Protein 3F5B (pdb70)

Solvent-accessible surface area: 9820 Å² total

Structure (mmCIF, N/CA/C/O backbone):
data_3F5B
#
_entry.id   3F5B
#
_cell.length_a   77.504
_cell.length_b   77.504
_cell.length_c   73.178
_cell.angle_alpha   90.00
_cell.angle_beta   90.00
_cell.angle_gamma   90.00
#
_symmetry.space_group_name_H-M   'P 41 21 2'
#
loop_
_entity.id
_entity.type
_entity.pdbx_description
1 polymer "Aminoglycoside N(6')acetyltransferase"
2 non-polymer 'PHOSPHATE ION'
3 non-polymer 'ACETATE ION'
4 non-polymer CYCLOHEXANE
5 non-polymer 'FORMIC ACID'
6 non-polymer 1,2-ETHANEDIOL
7 water water
#
loop_
_atom_site.group_PDB
_atom_site.id
_atom_site.type_symbol
_atom_site.label_atom_id
_atom_site.label_alt_id
_atom_site.label_comp_id
_atom_site.label_asym_id
_atom_site.label_entity_id
_atom_site.label_seq_id
_atom_site.pdbx_PDB_ins_code
_atom_site.Cartn_x
_atom_site.Cartn_y
_atom_site.Cartn_z
_atom_site.occupancy
_atom_site.B_iso_or_equiv
_atom_site.auth_seq_id
_atom_site.auth_comp_id
_atom_site.auth_asym_id
_atom_site.auth_atom_id
_atom_site.pdbx_PDB_model_num
ATOM 1 N N . ASN A 1 2 ? 13.107 52.267 1.523 1.00 61.45 -1 ASN A N 1
ATOM 2 C CA . ASN A 1 2 ? 12.423 53.392 2.230 1.00 60.48 -1 ASN A CA 1
ATOM 3 C C . ASN A 1 2 ? 12.815 53.373 3.713 1.00 60.50 -1 ASN A C 1
ATOM 4 O O . ASN A 1 2 ? 13.790 52.684 4.080 1.00 60.05 -1 ASN A O 1
ATOM 9 N N . ALA A 1 3 ? 12.084 54.120 4.549 1.00 59.11 0 ALA A N 1
ATOM 10 C CA . ALA A 1 3 ? 12.451 54.281 5.958 1.00 58.53 0 ALA A CA 1
ATOM 11 C C . ALA A 1 3 ? 12.274 53.029 6.826 1.00 59.11 0 ALA A C 1
ATOM 12 O O . ALA A 1 3 ? 12.833 52.961 7.922 1.00 59.29 0 ALA A O 1
ATOM 30 N N . GLU A 1 12 ? 28.302 43.805 5.633 1.00 41.17 9 GLU A N 1
ATOM 31 C CA . GLU A 1 12 ? 27.955 42.476 5.156 1.00 41.09 9 GLU A CA 1
ATOM 32 C C . GLU A 1 12 ? 28.891 41.414 5.749 1.00 39.55 9 GLU A C 1
ATOM 33 O O . GLU A 1 12 ? 29.589 41.685 6.730 1.00 40.34 9 GLU A O 1
ATOM 39 N N . PHE A 1 13 ? 28.923 40.225 5.152 1.00 36.47 10 PHE A N 1
ATOM 40 C CA . PHE A 1 13 ? 29.615 39.093 5.759 1.00 33.75 10 PHE A CA 1
ATOM 41 C C . PHE A 1 13 ? 31.130 39.126 5.579 1.00 32.35 10 PHE A C 1
ATOM 42 O O . PHE A 1 13 ? 31.619 39.414 4.503 1.00 31.86 10 PHE A O 1
ATOM 50 N N . ARG A 1 14 ? 31.859 38.775 6.632 1.00 29.86 11 ARG A N 1
ATOM 51 C CA . ARG A 1 14 ? 33.312 38.712 6.600 1.00 27.15 11 ARG A CA 1
ATOM 52 C C . ARG A 1 14 ? 33.841 37.393 5.986 1.00 26.03 11 ARG A C 1
ATOM 53 O O . ARG A 1 14 ? 34.847 37.385 5.292 1.00 26.35 11 ARG A O 1
ATOM 61 N N . PHE A 1 15 ? 33.174 36.289 6.281 1.00 24.71 12 PHE A N 1
ATOM 62 C CA . PHE A 1 15 ? 33.664 34.964 5.953 1.00 26.00 12 PHE A CA 1
ATOM 63 C C . PHE A 1 15 ? 33.006 34.326 4.725 1.00 27.09 12 PHE A C 1
ATOM 64 O O . PHE A 1 15 ? 31.884 34.695 4.335 1.00 25.72 12 PHE A O 1
ATOM 72 N N . CYS A 1 16 ? 33.728 33.361 4.154 1.00 26.62 13 CYS A N 1
ATOM 73 C CA . CYS A 1 16 ? 33.322 32.631 2.963 1.00 29.65 13 CYS A CA 1
ATOM 74 C C . CYS A 1 16 ? 33.303 31.159 3.337 1.00 27.98 13 CYS A C 1
ATOM 75 O O . CYS A 1 16 ? 34.159 30.709 4.105 1.00 28.62 13 CYS A O 1
ATOM 78 N N . PHE A 1 17 ? 32.336 30.412 2.823 1.00 25.77 14 PHE A N 1
ATOM 79 C CA . PHE A 1 17 ? 32.215 28.981 3.153 1.00 25.52 14 PHE A CA 1
ATOM 80 C C . PHE A 1 17 ? 32.069 28.173 1.858 1.00 25.71 14 PHE A C 1
ATOM 81 O O . PHE A 1 17 ? 31.347 28.587 0.931 1.00 26.02 14 PHE A O 1
ATOM 89 N N . LYS A 1 18 ? 32.751 27.039 1.796 1.00 24.33 15 LYS A N 1
ATOM 90 C CA . LYS A 1 18 ? 32.637 26.150 0.641 1.00 24.49 15 LYS A CA 1
ATOM 91 C C . LYS A 1 18 ? 32.708 24.714 1.063 1.00 24.22 15 LYS A C 1
ATOM 92 O O . LYS A 1 18 ? 33.342 24.388 2.043 1.00 24.48 15 LYS A O 1
ATOM 98 N N . GLN A 1 19 ? 32.085 23.849 0.272 1.00 24.15 16 GLN A N 1
ATOM 99 C CA . GLN A 1 19 ? 32.256 22.438 0.452 1.00 24.60 16 GLN A CA 1
ATOM 100 C C . GLN A 1 19 ? 33.713 22.111 0.196 1.00 26.72 16 GLN A C 1
ATOM 101 O O . GLN A 1 19 ? 34.372 22.710 -0.653 1.00 26.64 16 GLN A O 1
ATOM 120 N N . ASN A 1 21 ? 37.118 20.304 -1.020 1.00 30.06 18 ASN A N 1
ATOM 121 C CA A ASN A 1 21 ? 37.626 19.558 -2.167 0.50 30.21 18 ASN A CA 1
ATOM 122 C CA B ASN A 1 21 ? 37.602 19.561 -2.160 0.50 30.34 18 ASN A CA 1
ATOM 123 C C . ASN A 1 21 ? 38.937 18.882 -1.789 1.00 30.20 18 ASN A C 1
ATOM 124 O O . ASN A 1 21 ? 39.511 19.165 -0.721 1.00 28.69 18 ASN A O 1
ATOM 133 N N . LYS A 1 22 ? 39.398 17.957 -2.623 1.00 31.01 19 LYS A N 1
ATOM 134 C CA . LYS A 1 22 ? 40.581 17.151 -2.310 1.00 32.80 19 LYS A CA 1
ATOM 135 C C . LYS A 1 22 ? 41.814 17.957 -1.977 1.00 32.69 19 LYS A C 1
ATOM 136 O O . LYS A 1 22 ? 42.678 17.478 -1.264 1.00 32.85 19 LYS A O 1
ATOM 142 N N . SER A 1 23 ? 41.919 19.165 -2.510 1.00 32.78 20 SER A N 1
ATOM 143 C CA . SER A 1 23 ? 43.136 19.930 -2.317 1.00 33.75 20 SER A CA 1
ATOM 144 C C . SER A 1 23 ? 43.276 20.428 -0.881 1.00 33.65 20 SER A C 1
ATOM 145 O O . SER A 1 23 ? 44.354 20.860 -0.483 1.00 32.44 20 SER A O 1
ATOM 148 N N . GLN A 1 24 ? 42.196 20.354 -0.104 1.00 33.89 21 GLN A N 1
ATOM 149 C CA . GLN A 1 24 ? 42.198 20.829 1.276 1.00 32.98 21 GLN A CA 1
ATOM 150 C C . GLN A 1 24 ? 42.205 19.671 2.254 1.00 31.09 21 GLN A C 1
ATOM 151 O O . GLN A 1 24 ? 42.155 19.882 3.458 1.00 30.89 21 GLN A O 1
ATOM 157 N N . HIS A 1 25 ? 42.243 18.449 1.731 1.00 29.67 22 HIS A N 1
ATOM 158 C CA . HIS A 1 25 ? 42.164 17.252 2.553 1.00 29.56 22 HIS A CA 1
ATOM 159 C C . HIS A 1 25 ? 43.255 17.190 3.650 1.00 29.32 22 HIS A C 1
ATOM 160 O O . HIS A 1 25 ? 42.947 17.042 4.849 1.00 27.38 22 HIS A O 1
ATOM 167 N N . GLU A 1 26 ? 44.520 17.306 3.235 1.00 28.76 23 GLU A N 1
ATOM 168 C CA . GLU A 1 26 ? 45.621 17.219 4.173 1.00 29.31 23 GLU A CA 1
ATOM 169 C C . GLU A 1 26 ? 45.602 18.360 5.188 1.00 28.45 23 GLU A C 1
ATOM 170 O O . GLU A 1 26 ? 45.871 18.130 6.367 1.00 27.43 23 GLU A O 1
ATOM 176 N N . LEU A 1 27 ? 45.231 19.566 4.743 1.00 28.47 24 LEU A N 1
ATOM 177 C CA . LEU A 1 27 ? 45.041 20.707 5.667 1.00 28.50 24 LEU A CA 1
ATOM 178 C C . LEU A 1 27 ? 44.115 20.375 6.835 1.00 29.01 24 LEU A C 1
ATOM 179 O O . LEU A 1 27 ? 44.452 20.612 8.017 1.00 27.61 24 LEU A O 1
ATOM 184 N N . VAL A 1 28 ? 42.931 19.850 6.503 1.00 28.31 25 VAL A N 1
ATOM 185 C CA . VAL A 1 28 ? 41.931 19.541 7.511 1.00 26.28 25 VAL A CA 1
ATOM 186 C C . VAL A 1 28 ? 42.377 18.334 8.344 1.00 26.62 25 VAL A C 1
ATOM 187 O O . VAL A 1 28 ? 42.203 18.314 9.569 1.00 25.85 25 VAL A O 1
ATOM 191 N N . LEU A 1 29 ? 42.971 17.331 7.698 1.00 25.97 26 LEU A N 1
ATOM 192 C CA . LEU A 1 29 ? 43.533 16.213 8.469 1.00 25.58 26 LEU A CA 1
ATOM 193 C C . LEU A 1 29 ? 44.544 16.660 9.567 1.00 25.43 26 LEU A C 1
ATOM 194 O O . LEU A 1 29 ? 44.510 16.165 10.714 1.00 24.94 26 LEU A O 1
ATOM 199 N N . GLY A 1 30 ? 45.414 17.606 9.232 1.00 25.47 27 GLY A N 1
ATOM 200 C CA . GLY A 1 30 ? 46.357 18.137 10.212 1.00 26.09 27 GLY A CA 1
ATOM 201 C C . GLY A 1 30 ? 45.576 18.829 11.321 1.00 27.44 27 GLY A C 1
ATOM 202 O O . GLY A 1 30 ? 45.825 18.595 12.514 1.00 27.33 27 GLY A O 1
ATOM 203 N N . TRP A 1 31 ? 44.619 19.656 10.913 1.00 26.07 28 TRP A N 1
ATOM 204 C CA . TRP A 1 31 ? 43.791 20.430 11.833 1.00 28.21 28 TRP A CA 1
ATOM 205 C C . TRP A 1 31 ? 43.185 19.564 12.939 1.00 27.94 28 TRP A C 1
ATOM 206 O O . TRP A 1 31 ? 43.242 19.910 14.105 1.00 28.09 28 TRP A O 1
ATOM 217 N N . ILE A 1 32 ? 42.633 18.420 12.568 1.00 26.23 29 ILE A N 1
ATOM 218 C CA . ILE A 1 32 ? 41.869 17.644 13.533 1.00 27.41 29 ILE A CA 1
ATOM 219 C C . ILE A 1 32 ? 42.734 16.669 14.307 1.00 28.28 29 ILE A C 1
ATOM 220 O O . ILE A 1 32 ? 42.214 15.808 15.036 1.00 30.28 29 ILE A O 1
ATOM 225 N N . HIS A 1 33 ? 44.047 16.799 14.139 1.00 27.61 30 HIS A N 1
ATOM 226 C CA . HIS A 1 33 ? 45.010 16.135 15.008 1.00 27.36 30 HIS A CA 1
ATOM 227 C C . HIS A 1 33 ? 45.768 17.102 15.939 1.00 28.54 30 HIS A C 1
ATOM 228 O O . HIS A 1 33 ? 46.751 16.720 16.597 1.00 28.96 30 HIS A O 1
ATOM 235 N N . GLN A 1 34 ? 45.314 18.352 16.018 1.00 28.58 31 GLN A N 1
ATOM 236 C CA . GLN A 1 34 ? 45.907 19.299 16.960 1.00 29.10 31 GLN A CA 1
ATOM 237 C C . GLN A 1 34 ? 45.375 19.030 18.377 1.00 28.73 31 GLN A C 1
ATOM 238 O O . GLN A 1 34 ? 44.183 18.711 18.547 1.00 26.23 31 GLN A O 1
ATOM 244 N N . PRO A 1 35 ? 46.247 19.179 19.407 1.00 28.34 32 PRO A N 1
ATOM 245 C CA . PRO A 1 35 ? 45.795 18.906 20.774 1.00 27.89 32 PRO A CA 1
ATOM 246 C C . PRO A 1 35 ? 44.531 19.683 21.149 1.00 29.19 32 PRO A C 1
ATOM 247 O O . PRO A 1 35 ? 43.624 19.101 21.761 1.00 28.29 32 PRO A O 1
ATOM 251 N N . HIS A 1 36 ? 44.411 20.956 20.747 1.00 28.58 33 HIS A N 1
ATOM 252 C CA . HIS A 1 36 ? 43.216 21.712 21.177 1.00 30.42 33 HIS A CA 1
ATOM 253 C C . HIS A 1 36 ? 41.921 21.153 20.587 1.00 29.86 33 HIS A C 1
ATOM 254 O O . HIS A 1 36 ? 40.826 21.300 21.175 1.00 27.70 33 HIS A O 1
ATOM 261 N N . ILE A 1 37 ? 42.054 20.510 19.428 1.00 28.41 34 ILE A N 1
ATOM 262 C CA . ILE A 1 37 ? 40.921 19.898 18.795 1.00 27.48 34 ILE A CA 1
ATOM 263 C C . ILE A 1 37 ? 40.717 18.518 19.409 1.00 27.34 34 ILE A C 1
ATOM 264 O O . ILE A 1 37 ? 39.558 18.117 19.680 1.00 27.45 34 ILE A O 1
ATOM 269 N N . ASN A 1 38 ? 41.818 17.783 19.617 1.00 26.97 35 ASN A N 1
ATOM 270 C CA . ASN A 1 38 ? 41.716 16.444 20.218 1.00 28.40 35 ASN A CA 1
ATOM 271 C C . ASN A 1 38 ? 41.244 16.394 21.670 1.00 29.30 35 ASN A C 1
ATOM 272 O O . ASN A 1 38 ? 40.886 15.318 22.193 1.00 29.04 35 ASN A O 1
ATOM 277 N N . GLU A 1 39 ? 41.193 17.559 22.307 1.00 29.43 36 GLU A N 1
ATOM 278 C CA . GLU A 1 39 ? 40.537 17.633 23.597 1.00 30.54 36 GLU A CA 1
ATOM 279 C C . GLU A 1 39 ? 39.091 17.170 23.514 1.00 29.48 36 GLU A C 1
ATOM 280 O O . GLU A 1 39 ? 38.565 16.600 24.465 1.00 27.96 36 GLU A O 1
ATOM 286 N N . TRP A 1 40 ? 38.458 17.388 22.364 1.00 27.36 37 TRP A N 1
ATOM 287 C CA . TRP A 1 40 ? 37.017 17.190 22.230 1.00 29.25 37 TRP A CA 1
ATOM 288 C C . TRP A 1 40 ? 36.707 16.202 21.102 1.00 29.72 37 TRP A C 1
ATOM 289 O O . TRP A 1 40 ? 35.647 15.546 21.099 1.00 29.77 37 TRP A O 1
ATOM 300 N N . LEU A 1 41 ? 37.632 16.095 20.152 1.00 28.09 38 LEU A N 1
ATOM 301 C CA . LEU A 1 41 ? 37.468 15.154 19.043 1.00 26.72 38 LEU A CA 1
ATOM 302 C C . LEU A 1 41 ? 38.539 14.084 19.069 1.00 27.20 38 LEU A C 1
ATOM 303 O O . LEU A 1 41 ? 39.726 14.347 18.850 1.00 28.39 38 LEU A O 1
ATOM 308 N N . HIS A 1 42 ? 38.125 12.852 19.329 1.00 28.55 39 HIS A N 1
ATOM 309 C CA . HIS A 1 42 ? 39.088 11.771 19.633 1.00 29.33 39 HIS A CA 1
ATOM 310 C C . HIS A 1 42 ? 38.359 10.457 19.527 1.00 30.13 39 HIS A C 1
ATOM 311 O O . HIS A 1 42 ? 37.135 10.441 19.398 1.00 30.56 39 HIS A O 1
ATOM 318 N N . GLY A 1 43 ? 39.096 9.358 19.609 1.00 29.36 40 GLY A N 1
ATOM 319 C CA . GLY A 1 43 ? 38.483 8.042 19.635 1.00 31.26 40 GLY A CA 1
ATOM 320 C C . GLY A 1 43 ? 37.584 7.819 18.435 1.00 31.98 40 GLY A C 1
ATOM 321 O O . GLY A 1 43 ? 37.941 8.161 17.297 1.00 31.53 40 GLY A O 1
ATOM 322 N N . ASP A 1 44 ? 36.424 7.237 18.706 1.00 31.16 41 ASP A N 1
ATOM 323 C CA . ASP A 1 44 ? 35.440 6.897 17.689 1.00 32.54 41 ASP A CA 1
ATOM 324 C C . ASP A 1 44 ? 34.946 8.131 16.904 1.00 31.85 41 ASP A C 1
ATOM 325 O O . ASP A 1 44 ? 34.752 8.048 15.683 1.00 32.10 41 ASP A O 1
ATOM 330 N N . GLY A 1 45 ? 34.732 9.241 17.613 1.00 28.74 42 GLY A N 1
ATOM 331 C CA . GLY A 1 45 ? 34.378 10.520 17.011 1.00 29.50 42 GLY A CA 1
ATOM 332 C C . GLY A 1 45 ? 35.362 10.928 1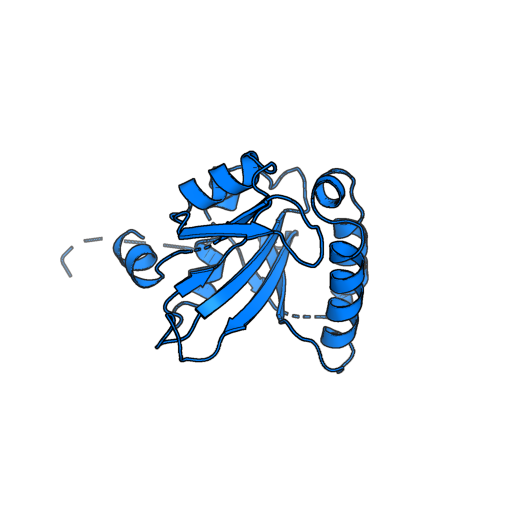5.920 1.00 28.90 42 GLY A C 1
ATOM 333 O O . GLY A 1 45 ? 34.943 11.292 14.831 1.00 30.52 42 GLY A O 1
ATOM 334 N N . LEU A 1 46 ? 36.659 10.859 16.224 1.00 25.20 43 LEU A N 1
ATOM 335 C CA . LEU A 1 46 ? 37.714 11.210 15.292 1.00 27.54 43 LEU A CA 1
ATOM 336 C C . LEU A 1 46 ? 37.773 10.226 14.124 1.00 28.04 43 LEU A C 1
ATOM 337 O O . LEU A 1 46 ? 37.849 10.617 12.970 1.00 27.49 43 LEU A O 1
ATOM 342 N N . SER A 1 47 ? 37.773 8.940 14.456 1.00 28.76 44 SER A N 1
ATOM 343 C CA . SER A 1 47 ? 37.750 7.883 13.488 1.00 29.31 44 SER A CA 1
ATOM 344 C C . SER A 1 47 ? 36.598 8.052 12.505 1.00 29.25 44 SER A C 1
ATOM 345 O O . SER A 1 47 ? 36.818 8.026 11.293 1.00 29.79 44 SER A O 1
ATOM 348 N N . ASN A 1 48 ? 35.383 8.232 13.022 1.00 29.45 45 ASN A N 1
ATOM 349 C CA . ASN A 1 48 ? 34.206 8.473 12.178 1.00 30.35 45 ASN A CA 1
ATOM 350 C C . ASN A 1 48 ? 34.362 9.691 11.261 1.00 29.73 45 ASN A C 1
ATOM 351 O O . ASN A 1 48 ? 33.970 9.640 10.090 1.00 28.23 45 ASN A O 1
ATOM 356 N N . THR A 1 49 ? 34.918 10.783 11.817 1.00 28.61 46 THR A N 1
ATOM 357 C CA . THR A 1 49 ? 35.206 11.999 11.076 1.00 27.72 46 THR A CA 1
ATOM 358 C C . THR A 1 49 ? 36.144 11.791 9.900 1.00 27.87 46 THR A C 1
ATOM 359 O O . THR A 1 49 ? 35.826 12.178 8.764 1.00 26.66 46 THR A O 1
ATOM 363 N N . ILE A 1 50 ? 37.258 11.112 10.160 1.00 27.95 47 ILE A N 1
ATOM 364 C CA . ILE A 1 50 ? 38.237 10.832 9.132 1.00 27.88 47 ILE A CA 1
ATOM 365 C C . ILE A 1 50 ? 37.625 9.986 8.015 1.00 27.35 47 ILE A C 1
ATOM 366 O O . ILE A 1 50 ? 37.794 10.316 6.856 1.00 25.97 47 ILE A O 1
ATOM 371 N N . LYS A 1 51 ? 36.913 8.912 8.383 1.00 27.49 48 LYS A N 1
ATOM 372 C CA . LYS A 1 51 ? 36.209 8.062 7.427 1.00 28.70 48 LYS A CA 1
ATOM 373 C C . LYS A 1 51 ? 35.239 8.861 6.568 1.00 28.07 48 LYS A C 1
ATOM 374 O O . LYS A 1 51 ? 35.258 8.738 5.343 1.00 27.47 48 LYS A O 1
ATOM 380 N N . ASP A 1 52 ? 34.401 9.686 7.195 1.00 27.94 49 ASP A N 1
ATOM 381 C CA . ASP A 1 52 ? 33.344 10.340 6.433 1.00 27.37 49 ASP A CA 1
ATOM 382 C C . ASP A 1 52 ? 33.929 11.385 5.502 1.00 28.28 49 ASP A C 1
ATOM 383 O O . ASP A 1 52 ? 33.421 11.585 4.406 1.00 28.08 49 ASP A O 1
ATOM 388 N N . LEU A 1 53 ? 34.999 12.048 5.941 1.00 27.59 50 LEU A N 1
ATOM 389 C CA . LEU A 1 53 ? 35.624 13.079 5.128 1.00 28.47 50 LEU A CA 1
ATOM 390 C C . LEU A 1 53 ? 36.173 12.439 3.867 1.00 29.15 50 LEU A C 1
ATOM 391 O O . LEU A 1 53 ? 36.048 12.991 2.764 1.00 30.17 50 LEU A O 1
ATOM 396 N N . HIS A 1 54 ? 36.784 11.277 4.040 1.00 29.34 51 HIS A N 1
ATOM 397 C CA . HIS A 1 54 ? 37.274 10.492 2.923 1.00 30.27 51 HIS A CA 1
ATOM 398 C C . HIS A 1 54 ? 36.157 10.083 1.930 1.00 28.64 51 HIS A C 1
ATOM 399 O O . HIS A 1 54 ? 36.337 10.203 0.700 1.00 27.72 51 HIS A O 1
ATOM 406 N N . GLU A 1 55 ? 35.020 9.609 2.453 1.00 26.34 52 GLU A N 1
ATOM 407 C CA . GLU A 1 55 ? 33.874 9.226 1.597 1.00 26.92 52 GLU A CA 1
ATOM 408 C C . GLU A 1 55 ? 33.366 10.428 0.786 1.00 25.23 52 GLU A C 1
ATOM 409 O O . GLU A 1 55 ? 33.151 10.353 -0.432 1.00 23.55 52 GLU A O 1
ATOM 415 N N . PHE A 1 56 ? 33.215 11.539 1.488 1.00 24.98 53 PHE A N 1
ATOM 416 C CA . PHE A 1 56 ? 32.815 12.804 0.884 1.00 25.59 53 PHE A CA 1
ATOM 417 C C . PHE A 1 56 ? 33.734 13.242 -0.247 1.00 26.47 53 PHE A C 1
ATOM 418 O O . PHE A 1 56 ? 33.252 13.664 -1.303 1.00 24.79 53 PHE A O 1
ATOM 426 N N . LEU A 1 57 ? 35.046 13.142 -0.020 1.00 26.77 54 LEU A N 1
ATOM 427 C CA . LEU A 1 57 ? 36.042 13.621 -0.971 1.00 28.76 54 LEU A CA 1
ATOM 428 C C . LEU A 1 57 ? 36.266 12.649 -2.131 1.00 30.25 54 LEU A C 1
ATOM 429 O O . LEU A 1 57 ? 36.664 13.060 -3.232 1.00 31.39 54 LEU A O 1
ATOM 434 N N . ASN A 1 58 ? 35.963 11.373 -1.912 1.00 31.01 55 ASN A N 1
ATOM 435 C CA . ASN A 1 58 ? 36.296 10.364 -2.909 1.00 33.26 55 ASN A CA 1
ATOM 436 C C . ASN A 1 58 ? 35.088 9.756 -3.631 1.00 34.19 55 ASN A C 1
ATOM 437 O O . ASN A 1 58 ? 35.151 8.611 -4.070 1.00 34.14 55 ASN A O 1
ATOM 442 N N . ASP A 1 59 ? 33.996 10.523 -3.754 1.00 35.70 56 ASP A N 1
ATOM 443 C CA . ASP A 1 59 ? 32.758 10.040 -4.401 1.00 36.92 56 ASP A CA 1
ATOM 444 C C . ASP A 1 59 ? 32.281 8.734 -3.753 1.00 37.10 56 ASP A C 1
ATOM 445 O O . ASP A 1 59 ? 31.956 7.757 -4.444 1.00 37.70 56 ASP A O 1
ATOM 450 N N . GLY A 1 60 ? 32.281 8.704 -2.426 1.00 35.98 57 GLY A N 1
ATOM 451 C CA . GLY A 1 60 ? 31.818 7.543 -1.687 1.00 36.36 57 GLY A CA 1
ATOM 452 C C . GLY A 1 60 ? 30.359 7.681 -1.304 1.00 36.01 57 GLY A C 1
ATOM 453 O O . GLY A 1 60 ? 29.533 8.109 -2.106 1.00 36.66 57 GLY A O 1
ATOM 454 N N . LYS A 1 61 ? 30.035 7.293 -0.079 1.00 35.64 58 LYS A N 1
ATOM 455 C CA . LYS A 1 61 ? 28.667 7.406 0.434 1.00 34.75 58 LYS A CA 1
ATOM 456 C C . LYS A 1 61 ? 28.751 8.138 1.736 1.00 31.81 58 LYS A C 1
ATOM 457 O O . LYS A 1 61 ? 28.524 7.561 2.795 1.00 32.24 58 LYS A O 1
ATOM 463 N N . PRO A 1 62 ? 29.083 9.432 1.676 1.00 30.44 59 PRO A N 1
ATOM 464 C CA . PRO A 1 62 ? 29.258 10.153 2.944 1.00 28.88 59 PRO A CA 1
ATOM 465 C C . PRO A 1 62 ? 27.918 10.304 3.675 1.00 28.82 59 PRO A C 1
ATOM 466 O O . PRO A 1 62 ? 26.877 10.346 3.033 1.00 28.09 59 PRO A O 1
ATOM 470 N N . TRP A 1 63 ? 27.943 10.362 4.997 1.00 28.62 60 TRP A N 1
ATOM 471 C CA . TRP A 1 63 ? 26.744 10.640 5.791 1.00 29.72 60 TRP A CA 1
ATOM 472 C C . TRP A 1 63 ? 26.474 12.147 5.915 1.00 28.12 60 TRP A C 1
ATOM 473 O O . TRP A 1 63 ? 25.331 12.563 6.111 1.00 28.69 60 TRP A O 1
ATOM 484 N N . ALA A 1 64 ? 27.518 12.956 5.817 1.00 24.49 61 ALA A N 1
ATOM 485 C CA . ALA A 1 64 ? 27.398 14.400 6.071 1.00 24.59 61 ALA A CA 1
ATOM 486 C C . ALA A 1 64 ? 28.043 15.224 4.952 1.00 24.46 61 ALA A C 1
ATOM 487 O O . ALA A 1 64 ? 28.684 14.665 4.077 1.00 24.02 61 ALA A O 1
ATOM 489 N N . THR A 1 65 ? 27.816 16.535 4.959 1.00 25.51 62 THR A N 1
ATOM 490 C CA . THR A 1 65 ? 28.508 17.488 4.073 1.00 26.01 62 THR A CA 1
ATOM 491 C C . THR A 1 65 ? 29.657 18.108 4.863 1.00 26.52 62 THR A C 1
ATOM 492 O O . THR A 1 65 ? 29.536 18.348 6.079 1.00 26.43 62 THR A O 1
ATOM 496 N N . HIS A 1 66 ? 30.789 18.272 4.198 1.00 25.57 63 HIS A N 1
ATOM 497 C CA . HIS A 1 66 ? 32.013 18.738 4.862 1.00 25.63 63 HIS A CA 1
ATOM 498 C C . HIS A 1 66 ? 32.394 20.087 4.250 1.00 25.74 63 HIS A C 1
ATOM 499 O O . HIS A 1 66 ? 32.439 20.213 3.015 1.00 26.45 63 HIS A O 1
ATOM 506 N N . TRP A 1 67 ? 32.626 21.066 5.119 1.00 25.87 64 TRP A N 1
ATOM 507 C CA . TRP A 1 67 ? 32.825 22.456 4.736 1.00 25.19 64 TRP A CA 1
ATOM 508 C C . TRP A 1 67 ? 34.113 23.018 5.322 1.00 26.35 64 TRP A C 1
ATOM 509 O O . TRP A 1 67 ? 34.655 22.513 6.340 1.00 25.33 64 TRP A O 1
ATOM 520 N N . ILE A 1 68 ? 34.571 24.102 4.687 1.00 25.88 65 ILE A N 1
ATOM 521 C CA . ILE A 1 68 ? 35.728 24.872 5.154 1.00 25.73 65 ILE A CA 1
ATOM 522 C C . ILE A 1 68 ? 35.314 26.360 5.165 1.00 26.59 65 ILE A C 1
ATOM 523 O O . ILE A 1 68 ? 34.635 26.824 4.241 1.00 26.84 65 ILE A O 1
ATOM 528 N N . ALA A 1 69 ? 35.708 27.083 6.210 1.00 24.71 66 ALA A N 1
ATOM 529 C CA . ALA A 1 69 ? 35.434 28.533 6.328 1.00 23.44 66 ALA A CA 1
ATOM 530 C C . ALA A 1 69 ? 36.702 29.290 6.025 1.00 24.22 66 ALA A C 1
ATOM 531 O O . ALA A 1 69 ? 37.783 28.899 6.511 1.00 23.68 66 ALA A O 1
ATOM 533 N N . TYR A 1 70 ? 36.570 30.391 5.274 1.00 23.90 67 TYR A N 1
ATOM 534 C CA . TYR A 1 70 ? 37.690 31.231 4.874 1.00 24.95 67 TYR A CA 1
ATOM 535 C C . TYR A 1 70 ? 37.513 32.653 5.408 1.00 25.82 67 TYR A C 1
ATOM 536 O O . TYR A 1 70 ? 36.394 33.154 5.458 1.00 24.35 67 TYR A O 1
ATOM 545 N N . ASP A 1 71 ? 38.629 33.278 5.788 1.00 26.78 68 ASP A N 1
ATOM 546 C CA . ASP A 1 71 ? 38.667 34.705 6.070 1.00 25.86 68 ASP A CA 1
ATOM 547 C C . ASP A 1 71 ? 39.559 35.258 4.947 1.00 27.40 68 ASP A C 1
ATOM 548 O O . ASP A 1 71 ? 40.780 35.129 5.005 1.00 25.70 68 ASP A O 1
ATOM 553 N N . ASN A 1 72 ? 38.929 35.804 3.904 1.00 28.61 69 ASN A N 1
ATOM 554 C CA . ASN A 1 72 ? 39.613 36.113 2.639 1.00 31.13 69 ASN A CA 1
ATOM 555 C C . ASN A 1 72 ? 40.340 34.872 2.122 1.00 31.71 69 ASN A C 1
ATOM 556 O O . ASN A 1 72 ? 39.716 33.813 1.941 1.00 32.85 69 ASN A O 1
ATOM 561 N N . GLU A 1 73 ? 41.657 34.963 1.964 1.00 31.50 70 GLU A N 1
ATOM 562 C CA . GLU A 1 73 ? 42.449 33.818 1.530 1.00 32.45 70 GLU A CA 1
ATOM 563 C C . GLU A 1 73 ? 42.776 32.797 2.633 1.00 30.61 70 GLU A C 1
ATOM 564 O O . GLU A 1 73 ? 43.353 31.778 2.344 1.00 29.10 70 GLU A O 1
ATOM 570 N N . ILE A 1 74 ? 42.399 33.069 3.876 1.00 28.93 71 ILE A N 1
ATOM 571 C CA . ILE A 1 74 ? 42.844 32.253 4.994 1.00 27.81 71 ILE A CA 1
ATOM 572 C C . ILE A 1 74 ? 41.780 31.224 5.454 1.00 27.02 71 ILE A C 1
ATOM 573 O O . ILE A 1 74 ? 40.782 31.602 6.042 1.00 27.44 71 ILE A O 1
ATOM 578 N N . PRO A 1 75 ? 42.011 29.918 5.203 1.00 26.73 72 PRO A N 1
ATOM 579 C CA . PRO A 1 75 ? 41.110 28.904 5.777 1.00 27.08 72 PRO A CA 1
ATOM 580 C C . PRO A 1 75 ? 41.356 28.757 7.283 1.00 26.47 72 PRO A C 1
ATOM 581 O O . PRO A 1 75 ? 42.500 28.829 7.726 1.00 28.76 72 PRO A O 1
ATOM 585 N N . PHE A 1 76 ? 40.307 28.587 8.079 1.00 26.69 73 PHE A N 1
ATOM 586 C CA . PHE A 1 76 ? 40.487 28.633 9.532 1.00 25.21 73 PHE A CA 1
ATOM 587 C C . PHE A 1 76 ? 39.546 27.720 10.316 1.00 26.09 73 PHE A C 1
ATOM 588 O O . PHE A 1 76 ? 39.763 27.525 11.513 1.00 25.34 73 PHE A O 1
ATOM 596 N N . ALA A 1 77 ? 38.488 27.191 9.675 1.00 24.91 74 ALA A N 1
ATOM 597 C CA . ALA A 1 77 ? 37.558 26.313 10.386 1.00 24.01 74 ALA A CA 1
ATOM 598 C C . ALA A 1 77 ? 37.053 25.198 9.500 1.00 24.78 74 ALA A C 1
ATOM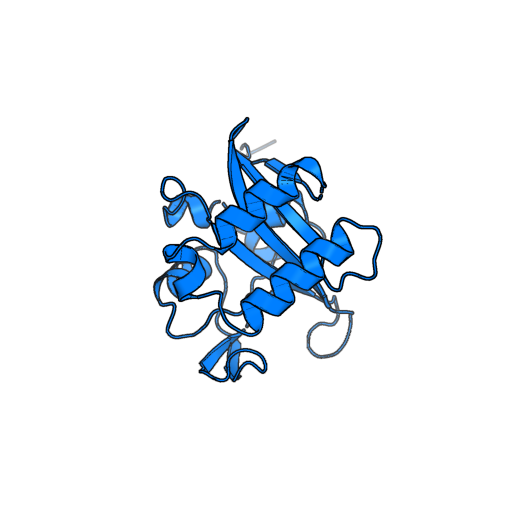 599 O O . ALA A 1 77 ? 37.061 25.310 8.266 1.00 23.63 74 ALA A O 1
ATOM 601 N N . TYR A 1 78 ? 36.555 24.153 10.148 1.00 24.27 75 TYR A N 1
ATOM 602 C CA . TYR A 1 78 ? 36.036 22.970 9.478 1.00 25.33 75 TYR A CA 1
ATOM 603 C C . TYR A 1 78 ? 34.659 22.691 10.094 1.00 24.60 75 TYR A C 1
ATOM 604 O O . TYR A 1 78 ? 34.507 22.689 11.319 1.00 24.83 75 TYR A O 1
ATOM 613 N N . LEU A 1 79 ? 33.667 22.515 9.222 1.00 23.63 76 LEU A N 1
ATOM 614 C CA . LEU A 1 79 ? 32.278 22.338 9.644 1.00 25.32 76 LEU A CA 1
ATOM 615 C C . LEU A 1 79 ? 31.710 21.123 8.929 1.00 25.99 76 LEU A C 1
ATOM 616 O O . LEU A 1 79 ? 32.101 20.785 7.782 1.00 25.67 76 LEU A O 1
ATOM 621 N N . ILE A 1 80 ? 30.780 20.473 9.617 1.00 25.90 77 ILE A N 1
ATOM 622 C CA . ILE A 1 80 ? 30.157 19.228 9.173 1.00 26.39 77 ILE A CA 1
ATOM 623 C C . ILE A 1 80 ? 28.648 19.368 9.402 1.00 27.83 77 ILE A C 1
ATOM 624 O O . ILE A 1 80 ? 28.220 19.688 10.516 1.00 27.65 77 ILE A O 1
ATOM 629 N N . THR A 1 81 ? 27.853 19.194 8.342 1.00 26.50 78 THR A N 1
ATOM 630 C CA . THR A 1 81 ? 26.399 19.296 8.470 1.00 27.13 78 THR A CA 1
ATOM 631 C C . THR A 1 81 ? 25.701 18.029 7.965 1.00 29.20 78 THR A C 1
ATOM 632 O O . THR A 1 81 ? 26.165 17.386 7.030 1.00 27.99 78 THR A O 1
ATOM 636 N N . SER A 1 82 ? 24.574 17.685 8.573 1.00 31.85 79 SER A N 1
ATOM 637 C CA . SER A 1 82 ? 23.738 16.651 7.997 1.00 34.85 79 SER A CA 1
ATOM 638 C C . SER A 1 82 ? 22.302 16.987 8.245 1.00 37.61 79 SER A C 1
ATOM 639 O O . SER A 1 82 ? 21.958 17.609 9.268 1.00 36.38 79 SER 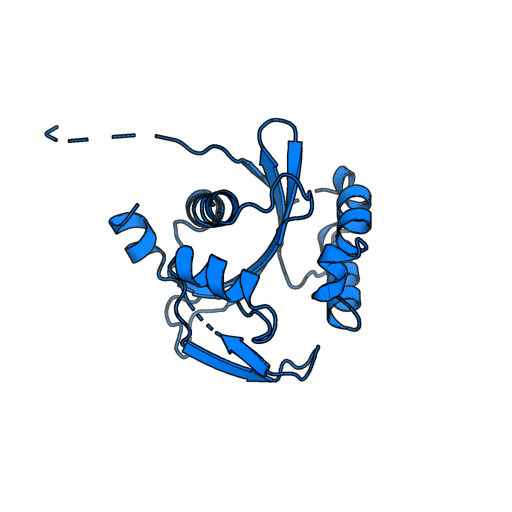A O 1
ATOM 642 N N . GLU A 1 83 ? 21.456 16.564 7.313 1.00 40.77 80 GLU A N 1
ATOM 643 C CA . GLU A 1 83 ? 20.051 16.932 7.354 1.00 45.19 80 GLU A CA 1
ATOM 644 C C . GLU A 1 83 ? 19.209 15.880 8.030 1.00 47.42 80 GLU A C 1
ATOM 645 O O . GLU A 1 83 ? 19.528 14.688 8.027 1.00 47.02 80 GLU A O 1
ATOM 651 N N . ILE A 1 84 ? 18.138 16.360 8.639 1.00 49.83 81 ILE A N 1
ATOM 652 C CA . ILE A 1 84 ? 17.161 15.518 9.301 1.00 52.83 81 ILE A CA 1
ATOM 653 C C . ILE A 1 84 ? 15.877 15.713 8.527 1.00 53.33 81 ILE A C 1
ATOM 654 O O . ILE A 1 84 ? 15.497 16.845 8.233 1.00 52.10 81 ILE A O 1
ATOM 659 N N . GLU A 1 85 ? 15.227 14.609 8.176 1.00 55.95 82 GLU A N 1
ATOM 660 C CA . GLU A 1 85 ? 13.983 14.671 7.418 1.00 58.53 82 GLU A CA 1
ATOM 661 C C . GLU A 1 85 ? 12.831 15.236 8.244 1.00 59.34 82 GLU A C 1
ATOM 662 O O . GLU A 1 85 ? 12.804 15.092 9.475 1.00 59.10 82 GLU A O 1
ATOM 668 N N . LYS A 1 86 ? 11.898 15.887 7.543 1.00 60.29 83 LYS A N 1
ATOM 669 C CA . LYS A 1 86 ? 10.619 16.310 8.101 1.00 61.22 83 LYS A CA 1
ATOM 670 C C . LYS A 1 86 ? 10.024 15.133 8.840 1.00 61.80 83 LYS A C 1
ATOM 671 O O . LYS A 1 86 ? 10.067 14.014 8.326 1.00 62.34 83 LYS A O 1
ATOM 677 N N . SER A 1 87 ? 9.500 15.373 10.046 1.00 62.38 84 SER A N 1
ATOM 678 C CA . SER A 1 87 ? 8.827 14.336 10.858 1.00 62.40 84 SER A CA 1
ATOM 679 C C . SER A 1 87 ? 8.664 14.756 12.316 1.00 62.31 84 SER A C 1
ATOM 680 O O . SER A 1 87 ? 8.480 15.936 12.601 1.00 62.21 84 SER A O 1
ATOM 683 N N . GLU A 1 88 ? 8.688 13.763 13.210 1.00 62.28 85 GLU A N 1
ATOM 684 C CA . GLU A 1 88 ? 8.813 13.923 14.669 1.00 62.23 85 GLU A CA 1
ATOM 685 C C . GLU A 1 88 ? 8.553 15.321 15.221 1.00 61.67 85 GLU A C 1
ATOM 686 O O . GLU A 1 88 ? 7.501 15.920 14.965 1.00 61.63 85 GLU A O 1
ATOM 692 N N . GLU A 1 89 ? 9.516 15.821 15.994 1.00 60.73 86 GLU A N 1
ATOM 693 C CA . GLU A 1 89 ? 9.463 17.168 16.561 1.00 59.78 86 GLU A CA 1
ATOM 694 C C . GLU A 1 89 ? 9.952 18.181 15.542 1.00 58.33 86 GLU A C 1
ATOM 695 O O . GLU A 1 89 ? 9.887 19.393 15.775 1.00 57.68 86 GLU A O 1
ATOM 701 N N . TYR A 1 90 ? 10.444 17.670 14.413 1.00 56.62 87 TYR A N 1
ATOM 702 C CA . TYR A 1 90 ? 10.965 18.516 13.358 1.00 55.22 87 TYR A CA 1
ATOM 703 C C . TYR A 1 90 ? 10.158 18.316 12.102 1.00 54.10 87 TYR A C 1
ATOM 704 O O . TYR A 1 90 ? 10.548 17.545 11.231 1.00 54.05 87 TYR A O 1
ATOM 713 N N . PRO A 1 91 ? 9.013 19.015 12.009 1.00 53.42 88 PRO A N 1
ATOM 714 C CA . PRO A 1 91 ? 8.092 18.819 10.897 1.00 52.75 88 PRO A CA 1
ATOM 715 C C . PRO A 1 91 ? 8.590 19.502 9.631 1.00 51.74 88 PRO A C 1
ATOM 716 O O . PRO A 1 91 ? 8.180 19.153 8.531 1.00 51.60 88 PRO A O 1
ATOM 720 N N . ASP A 1 92 ? 9.475 20.473 9.799 1.00 50.59 89 ASP A N 1
ATOM 721 C CA . ASP A 1 92 ? 10.101 21.138 8.675 1.00 49.28 89 ASP A CA 1
ATOM 722 C C . ASP A 1 92 ? 11.525 20.607 8.539 1.00 47.91 89 ASP A C 1
ATOM 723 O O . ASP A 1 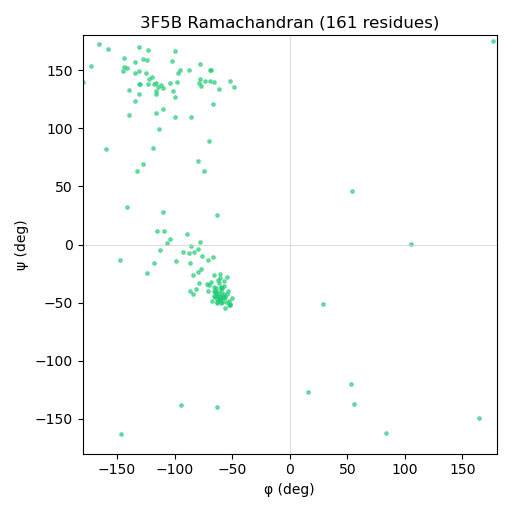92 ? 12.296 21.064 7.692 1.00 48.35 89 ASP A O 1
ATOM 728 N N . GLY A 1 93 ? 11.850 19.617 9.367 1.00 45.45 90 GLY A N 1
ATOM 729 C CA . GLY A 1 93 ? 13.177 19.021 9.381 1.00 43.02 90 GLY A CA 1
ATOM 730 C C . GLY A 1 93 ? 14.158 19.820 10.232 1.00 40.54 90 GLY A C 1
ATOM 731 O O . GLY A 1 93 ? 13.764 20.646 11.074 1.00 40.16 90 GLY A O 1
ATOM 732 N N . ALA A 1 94 ? 15.443 19.575 10.014 1.00 37.97 91 ALA A N 1
ATOM 733 C CA . ALA A 1 94 ? 16.485 20.254 10.776 1.00 35.65 91 ALA A CA 1
ATOM 734 C C . ALA A 1 94 ? 17.868 19.923 10.216 1.00 34.03 91 ALA A C 1
ATOM 735 O O . ALA A 1 94 ? 18.064 18.867 9.602 1.00 34.17 91 ALA A O 1
ATOM 737 N N . VAL A 1 95 ? 18.823 20.826 10.421 1.00 32.21 92 VAL A N 1
ATOM 738 C CA . VAL A 1 95 ? 20.226 20.548 10.080 1.00 30.22 92 VAL A CA 1
ATOM 739 C C . VAL A 1 95 ? 21.036 20.413 11.368 1.00 29.88 92 VAL A C 1
ATOM 740 O O . VAL A 1 95 ? 20.885 21.213 12.292 1.00 29.00 92 VAL A O 1
ATOM 744 N N . THR A 1 96 ? 21.880 19.396 11.431 1.00 28.40 93 THR A N 1
ATOM 745 C CA . THR A 1 96 ? 22.759 19.207 12.582 1.00 29.90 93 THR A CA 1
ATOM 746 C C . THR A 1 96 ? 24.141 19.700 12.163 1.00 30.78 93 THR A C 1
ATOM 747 O O . THR A 1 96 ? 24.613 19.349 11.079 1.00 31.08 93 THR A O 1
ATOM 751 N N . LEU A 1 97 ? 24.753 20.515 13.027 1.00 29.16 94 LEU A N 1
ATOM 752 C CA . LEU A 1 97 ? 26.032 21.158 12.779 1.00 29.27 94 LEU A CA 1
ATOM 753 C C . LEU A 1 97 ? 27.109 20.652 13.743 1.00 30.89 94 LEU A C 1
ATOM 754 O O . LEU A 1 97 ? 26.878 20.504 14.952 1.00 30.03 94 LEU A O 1
ATOM 759 N N . ASP A 1 98 ? 28.285 20.375 13.187 1.00 31.12 95 ASP A N 1
ATOM 760 C CA . ASP A 1 98 ? 29.497 20.193 13.975 1.00 33.89 95 ASP A CA 1
ATOM 761 C C . ASP A 1 98 ? 30.494 21.190 13.464 1.00 33.47 95 ASP A C 1
ATOM 762 O O . ASP A 1 98 ? 30.638 21.341 12.239 1.00 31.07 95 ASP A O 1
ATOM 767 N N . LEU A 1 99 ? 31.223 21.834 14.372 1.00 31.62 96 LEU A N 1
ATOM 768 C CA . LEU A 1 99 ? 32.228 22.789 13.915 1.00 32.33 96 LEU A CA 1
ATOM 769 C C . LEU A 1 99 ? 33.501 22.757 14.742 1.00 31.93 96 LEU A C 1
ATOM 770 O O . LEU A 1 99 ? 33.472 22.451 15.951 1.00 31.79 96 LEU A O 1
ATOM 775 N N . PHE A 1 100 ? 34.592 23.115 14.076 1.00 29.29 97 PHE A N 1
ATOM 776 C CA . PHE A 1 100 ? 35.918 23.061 14.624 1.00 29.10 97 PHE A CA 1
ATOM 777 C C . PHE A 1 100 ? 36.670 24.299 14.171 1.00 29.58 97 PHE A C 1
ATOM 778 O O . PHE A 1 100 ? 36.959 24.466 12.963 1.00 28.39 97 PHE A O 1
ATOM 786 N N . ILE A 1 101 ? 36.965 25.192 15.116 1.00 28.19 98 ILE A N 1
ATOM 787 C CA . ILE A 1 101 ? 37.804 26.332 14.793 1.00 29.01 98 ILE A CA 1
ATOM 788 C C . ILE A 1 101 ? 39.249 25.856 14.957 1.00 29.05 98 ILE A C 1
ATOM 789 O O . ILE A 1 101 ? 39.717 25.666 16.079 1.00 29.49 98 ILE A O 1
ATOM 794 N N . CYS A 1 102 ? 39.948 25.721 13.841 1.00 27.54 99 CYS A N 1
ATOM 795 C CA . CYS A 1 102 ? 41.205 25.007 13.807 1.00 29.73 99 CYS A CA 1
ATOM 796 C C . CYS A 1 102 ? 42.456 25.870 13.858 1.00 30.29 99 CYS A C 1
ATOM 797 O O . CYS A 1 102 ? 43.544 25.336 14.073 1.00 30.90 99 CYS A O 1
ATOM 800 N N . ARG A 1 103 ? 42.305 27.178 13.643 1.00 29.37 100 ARG A N 1
ATOM 801 C CA . ARG A 1 103 ? 43.420 28.123 13.829 1.00 30.39 100 ARG A CA 1
ATOM 802 C C . ARG A 1 103 ? 43.256 28.801 15.179 1.00 29.70 100 ARG A C 1
ATOM 803 O O . ARG A 1 103 ? 42.188 29.357 15.461 1.00 29.05 100 ARG A O 1
ATOM 811 N N . LEU A 1 104 ? 44.302 28.767 16.015 1.00 30.18 101 LEU A N 1
ATOM 812 C CA . LEU A 1 104 ? 44.203 29.373 17.348 1.00 31.72 101 LEU A CA 1
ATOM 813 C C . LEU A 1 104 ? 43.907 30.872 17.324 1.00 30.70 101 LEU A C 1
ATOM 814 O O . LEU A 1 104 ? 43.278 31.390 18.238 1.00 31.52 101 LEU A O 1
ATOM 819 N N . ASP A 1 105 ? 44.333 31.561 16.267 1.00 29.41 102 ASP A N 1
ATOM 820 C CA . ASP A 1 105 ? 44.112 33.002 16.172 1.00 29.14 102 ASP A CA 1
ATOM 821 C C . ASP A 1 105 ? 42.680 33.306 15.757 1.00 29.32 102 ASP A C 1
ATOM 822 O O . ASP A 1 105 ? 42.288 34.475 15.641 1.00 29.18 102 ASP A O 1
ATOM 827 N N . TYR A 1 106 ? 41.862 32.264 15.603 1.00 27.79 103 TYR A N 1
ATOM 828 C CA . TYR A 1 106 ? 40.465 32.484 15.213 1.00 28.54 103 TYR A CA 1
ATOM 829 C C . TYR A 1 106 ? 39.436 32.085 16.252 1.00 28.81 103 TYR A C 1
ATOM 830 O O . TYR A 1 106 ? 38.248 32.052 15.960 1.00 29.34 103 TYR A O 1
ATOM 839 N N . ILE A 1 107 ? 39.889 31.806 17.472 1.00 29.31 104 ILE A N 1
ATOM 840 C CA . ILE A 1 107 ? 39.062 31.142 18.492 1.00 31.29 104 ILE A CA 1
ATOM 841 C C . ILE A 1 107 ? 38.168 32.073 19.348 1.00 31.15 104 ILE A C 1
ATOM 842 O O . ILE A 1 107 ? 37.380 31.605 20.201 1.00 31.52 104 ILE A O 1
ATOM 847 N N . GLY A 1 108 ? 38.264 33.372 19.079 1.00 28.96 105 GLY A N 1
ATOM 848 C CA . GLY A 1 108 ? 37.537 34.384 19.835 1.00 29.11 105 GLY A CA 1
ATOM 849 C C . GLY A 1 108 ? 36.066 34.030 19.898 1.00 29.35 105 GLY A C 1
ATOM 850 O O . GLY A 1 108 ? 35.501 33.571 18.921 1.00 26.95 105 GLY A O 1
ATOM 851 N N . LYS A 1 109 ? 35.439 34.263 21.047 1.00 28.05 106 LYS A N 1
ATOM 852 C CA . LYS A 1 109 ? 34.035 33.904 21.200 1.00 28.82 106 LYS A CA 1
ATOM 853 C C . LYS A 1 109 ? 33.176 34.736 20.253 1.00 28.89 106 LYS A C 1
ATOM 854 O O . LYS A 1 109 ? 32.303 34.200 19.577 1.00 28.90 106 LYS A O 1
ATOM 860 N N . GLY A 1 110 ? 33.434 36.041 20.188 1.00 27.97 107 GLY A N 1
ATOM 861 C CA . GLY A 1 110 ? 32.645 36.925 19.320 1.00 27.03 107 GLY A CA 1
ATOM 862 C C . GLY A 1 110 ? 32.837 36.567 17.847 1.00 26.95 107 GLY A C 1
ATOM 863 O O . GLY A 1 110 ? 31.879 36.558 17.064 1.00 26.27 107 GLY A O 1
ATOM 864 N N . LEU A 1 111 ? 34.069 36.256 17.474 1.00 25.70 108 LEU A N 1
ATOM 865 C CA . LEU A 1 111 ? 34.351 35.761 16.127 1.00 27.34 108 LEU A CA 1
ATOM 866 C C . LEU A 1 111 ? 33.628 34.434 15.804 1.00 27.32 108 LEU A C 1
ATOM 867 O O . LEU A 1 111 ? 33.147 34.240 14.678 1.00 26.30 108 LEU A O 1
ATOM 872 N N . SER A 1 112 ? 33.607 33.511 16.766 1.00 25.97 109 SER A N 1
ATOM 873 C CA . SER A 1 112 ? 32.943 32.214 16.556 1.00 27.04 109 SER A CA 1
ATOM 874 C C . SER A 1 112 ? 31.439 32.404 16.344 1.00 26.84 109 SER A C 1
ATOM 875 O O . SER A 1 112 ? 30.855 31.759 15.489 1.00 26.18 109 SER A O 1
ATOM 878 N N . VAL A 1 113 ? 30.829 33.316 17.108 1.00 25.57 110 VAL A N 1
ATOM 879 C CA . VAL A 1 113 ? 29.417 33.598 16.981 1.00 25.59 110 VAL A CA 1
ATOM 880 C C . VAL A 1 113 ? 29.161 34.184 15.589 1.00 25.80 110 VAL A C 1
ATOM 881 O O . VAL A 1 113 ? 28.214 33.800 14.891 1.00 25.02 110 VAL A O 1
ATOM 885 N N . GLN A 1 114 ? 30.018 35.100 15.168 1.00 25.39 111 GLN A N 1
ATOM 886 C CA . GLN A 1 114 ? 29.825 35.708 13.875 1.00 24.45 111 GLN A CA 1
ATOM 887 C C . GLN A 1 114 ? 29.948 34.627 12.800 1.00 25.44 111 GLN A C 1
ATOM 888 O O . GLN A 1 114 ? 29.184 34.598 11.858 1.00 25.31 111 GLN A O 1
ATOM 902 N N . ILE A 1 116 ? 29.411 31.381 13.037 1.00 24.34 113 ILE A N 1
ATOM 903 C CA . ILE A 1 116 ? 28.221 30.544 13.111 1.00 26.09 113 ILE A CA 1
ATOM 904 C C . ILE A 1 116 ? 27.058 31.227 12.385 1.00 25.90 113 ILE A C 1
ATOM 905 O O . ILE A 1 116 ? 26.418 30.615 11.513 1.00 25.81 113 ILE A O 1
ATOM 910 N N . HIS A 1 117 ? 26.796 32.490 12.724 1.00 25.66 114 HIS A N 1
ATOM 911 C CA . HIS A 1 117 ? 25.683 33.211 12.107 1.00 26.38 114 HIS A CA 1
ATOM 912 C C . HIS A 1 117 ? 25.847 33.370 10.602 1.00 26.60 114 HIS A C 1
ATOM 913 O O . HIS A 1 117 ? 24.895 33.141 9.833 1.00 24.50 114 HIS A O 1
ATOM 920 N N . GLU A 1 118 ? 27.047 33.729 10.174 1.00 22.26 115 GLU A N 1
ATOM 921 C CA . GLU A 1 118 ? 27.270 33.865 8.723 1.00 22.73 115 GLU A CA 1
ATOM 922 C C . GLU A 1 118 ? 27.156 32.535 7.978 1.00 22.91 115 GLU A C 1
ATOM 923 O O . GLU A 1 118 ? 26.680 32.481 6.845 1.00 24.43 115 GLU A O 1
ATOM 929 N N . PHE A 1 119 ? 27.604 31.450 8.590 1.00 22.78 116 PHE A N 1
ATOM 930 C CA . PHE A 1 119 ? 27.468 30.134 7.947 1.00 23.60 116 PHE A CA 1
ATOM 931 C C . PHE A 1 119 ? 25.999 29.747 7.753 1.00 24.25 116 PHE A C 1
ATOM 932 O O . PHE A 1 119 ? 25.578 29.352 6.643 1.00 22.09 116 PHE A O 1
ATOM 940 N N . ILE A 1 120 ? 25.218 29.876 8.827 1.00 23.83 117 ILE A N 1
ATOM 941 C CA . ILE A 1 120 ? 23.792 29.544 8.759 1.00 24.36 117 ILE A CA 1
ATOM 942 C C . ILE A 1 120 ? 23.064 30.401 7.734 1.00 23.85 117 ILE A C 1
ATOM 943 O O . ILE A 1 120 ? 22.298 29.864 6.930 1.00 22.61 117 ILE A O 1
ATOM 948 N N . LEU A 1 121 ? 23.289 31.722 7.760 1.00 23.73 118 LEU A N 1
ATOM 949 C CA . LEU A 1 121 ? 22.664 32.597 6.798 1.00 23.82 118 LEU A CA 1
ATOM 950 C C . LEU A 1 121 ? 23.140 32.439 5.355 1.00 24.77 118 LEU A C 1
ATOM 951 O O . LEU A 1 121 ? 22.356 32.663 4.425 1.00 26.01 118 LEU A O 1
ATOM 956 N N . SER A 1 122 ? 24.405 32.082 5.166 1.00 24.66 119 SER A N 1
ATOM 957 C CA . SER A 1 122 ? 24.977 31.896 3.823 1.00 24.97 119 SER A CA 1
ATOM 958 C C . SER A 1 122 ? 24.600 30.552 3.178 1.00 25.66 119 SER A C 1
ATOM 959 O O . SER A 1 122 ? 24.481 30.472 1.957 1.00 23.19 119 SER A O 1
ATOM 962 N N . GLN A 1 123 ? 24.458 29.510 4.002 1.00 25.47 120 GLN A N 1
ATOM 963 C CA . GLN A 1 123 ? 24.267 28.130 3.500 1.00 26.93 120 GLN A CA 1
ATOM 964 C C . GLN A 1 123 ? 22.923 27.485 3.895 1.00 27.62 120 GLN A C 1
ATOM 965 O O . GLN A 1 123 ? 22.508 26.468 3.323 1.00 25.36 120 GLN A O 1
ATOM 971 N N . PHE A 1 124 ? 22.231 28.058 4.873 1.00 27.06 121 PHE A N 1
ATOM 972 C CA . PHE A 1 124 ? 21.019 27.393 5.358 1.00 27.65 121 PHE A CA 1
ATOM 973 C C . PHE A 1 124 ? 19.926 28.383 5.671 1.00 28.54 121 PHE A C 1
ATOM 974 O O . PHE A 1 124 ? 19.122 28.153 6.559 1.00 27.66 121 PHE A O 1
ATOM 982 N N . SER A 1 125 ? 19.893 29.480 4.923 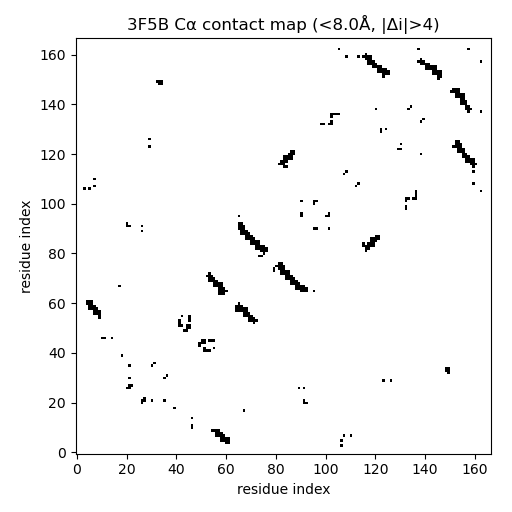1.00 28.86 122 SER A N 1
ATOM 983 C CA . SER A 1 125 ? 18.918 30.535 5.156 1.00 31.61 122 SER A CA 1
ATOM 984 C C . SER A 1 125 ? 17.460 30.068 5.003 1.00 32.87 122 SER A C 1
ATOM 985 O O . SER A 1 125 ? 16.544 30.668 5.565 1.00 33.51 122 SER A O 1
ATOM 988 N N . ASP A 1 126 ? 17.283 29.017 4.216 1.00 34.37 123 ASP A N 1
ATOM 989 C CA . ASP A 1 126 ? 16.015 28.349 3.897 1.00 37.24 123 ASP A CA 1
ATOM 990 C C . ASP A 1 126 ? 15.641 27.256 4.922 1.00 36.80 123 ASP A C 1
ATOM 991 O O . ASP A 1 126 ? 14.564 26.663 4.865 1.00 37.01 123 ASP A O 1
ATOM 996 N N . THR A 1 127 ? 16.554 26.961 5.833 1.00 35.73 124 THR A N 1
ATOM 997 C CA . THR A 1 127 ? 16.341 25.933 6.838 1.00 34.96 124 THR A CA 1
ATOM 998 C C . THR A 1 127 ? 15.635 26.532 8.067 1.00 34.27 124 THR A C 1
ATOM 999 O O . THR A 1 127 ? 15.794 27.718 8.362 1.00 34.80 124 THR A O 1
ATOM 1003 N N . LYS A 1 128 ? 14.841 25.733 8.769 1.00 32.70 125 LYS A N 1
ATOM 1004 C CA . LYS A 1 128 ? 14.107 26.243 9.938 1.00 32.47 125 LYS A CA 1
ATOM 1005 C C . LYS A 1 128 ? 14.898 26.182 11.239 1.00 30.22 125 LYS A C 1
ATOM 1006 O O . LYS A 1 128 ? 14.858 27.093 12.045 1.00 30.43 125 LYS A O 1
ATOM 1012 N N . ILE A 1 129 ? 15.629 25.094 11.430 1.00 29.51 126 ILE A N 1
ATOM 1013 C CA . ILE A 1 129 ? 16.172 24.720 12.740 1.00 29.17 126 ILE A CA 1
ATOM 1014 C C . ILE A 1 129 ? 17.581 24.199 12.542 1.00 27.55 126 ILE A C 1
ATOM 1015 O O . ILE A 1 129 ? 17.806 23.408 11.626 1.00 27.03 126 ILE A O 1
ATOM 1020 N N . VAL A 1 130 ? 18.523 24.683 13.362 1.00 25.97 127 VAL A N 1
ATOM 1021 C CA . VAL A 1 130 ? 19.875 24.122 13.439 1.00 25.79 127 VAL A CA 1
ATOM 1022 C C . VAL A 1 130 ? 20.050 23.461 14.803 1.00 25.41 127 VAL A C 1
ATOM 1023 O O . VAL A 1 130 ? 19.642 24.011 15.825 1.00 25.71 127 VAL A O 1
ATOM 1027 N N . LEU A 1 131 ? 20.664 22.283 14.808 1.00 26.02 128 LEU A N 1
ATOM 1028 C CA . LEU A 1 131 ? 20.968 21.582 16.048 1.00 26.30 128 LEU A CA 1
ATOM 1029 C C . LEU A 1 131 ? 22.465 21.461 16.197 1.00 26.35 128 LEU A C 1
ATOM 1030 O O . LEU A 1 131 ? 23.170 21.191 15.222 1.00 27.42 128 LEU A O 1
ATOM 1035 N N . ILE A 1 132 ? 22.936 21.661 17.430 1.00 25.97 129 ILE A N 1
ATOM 1036 C CA . ILE A 1 132 ? 24.332 21.419 17.803 1.00 24.68 129 ILE A CA 1
ATOM 1037 C C . ILE A 1 132 ? 24.418 20.652 19.121 1.00 26.76 129 ILE A C 1
ATOM 1038 O O . ILE A 1 132 ? 23.562 20.820 20.003 1.00 26.49 129 ILE A O 1
ATOM 1043 N N . ASN A 1 133 ? 25.445 19.809 19.250 1.00 25.48 130 ASN A N 1
ATOM 1044 C CA . ASN A 1 133 ? 25.439 18.777 20.302 1.00 28.14 130 ASN A CA 1
ATOM 1045 C C . ASN A 1 133 ? 26.738 18.680 21.115 1.00 26.96 130 ASN A C 1
ATOM 1046 O O . ASN A 1 133 ? 27.401 17.653 21.063 1.00 28.15 130 ASN A O 1
ATOM 1051 N N . PRO A 1 134 ? 27.118 19.746 21.856 1.00 26.23 131 PRO A N 1
ATOM 1052 C CA . PRO A 1 134 ? 28.421 19.647 22.526 1.00 26.14 131 PRO A CA 1
ATOM 1053 C C . PRO A 1 134 ? 28.396 18.796 23.783 1.00 25.66 131 PRO A C 1
ATOM 1054 O O . PRO A 1 134 ? 27.332 18.607 24.395 1.00 25.77 131 PRO A O 1
ATOM 1058 N N . GLU A 1 135 ? 29.564 18.249 24.126 1.00 26.46 132 GLU A N 1
ATOM 1059 C CA . GLU A 1 135 ? 29.799 17.593 25.416 1.00 27.74 132 GLU A CA 1
ATOM 1060 C C . GLU A 1 135 ? 29.590 18.628 26.529 1.00 27.75 132 GLU A C 1
ATOM 1061 O O . GLU A 1 135 ? 30.083 19.752 26.427 1.00 29.31 132 GLU A O 1
ATOM 1067 N N . ILE A 1 136 ? 28.866 18.267 27.577 1.00 27.95 133 ILE A N 1
ATOM 1068 C CA . ILE A 1 136 ? 28.509 19.240 28.602 1.00 27.50 133 ILE A CA 1
ATOM 1069 C C . ILE A 1 136 ? 29.788 19.834 29.235 1.00 28.12 133 ILE A C 1
ATOM 1070 O O . ILE A 1 136 ? 29.854 21.049 29.509 1.00 26.19 133 ILE A O 1
ATOM 1075 N N . SER A 1 137 ? 30.806 18.984 29.398 1.00 28.82 134 SER A N 1
ATOM 1076 C CA A SER A 1 137 ? 32.118 19.369 29.936 0.50 28.81 134 SER A CA 1
ATOM 1077 C CA B SER A 1 137 ? 32.077 19.425 29.976 0.50 29.18 134 SER A CA 1
ATOM 1078 C C . SER A 1 137 ? 32.871 20.393 29.094 1.00 29.49 134 SER A C 1
ATOM 1079 O O . SER A 1 137 ? 33.795 21.037 29.587 1.00 28.46 134 SER A O 1
ATOM 1084 N N . ASN A 1 138 ? 32.506 20.507 27.808 1.00 28.79 135 ASN A N 1
ATOM 1085 C CA . ASN A 1 138 ? 33.103 21.472 26.893 1.00 29.05 135 ASN A CA 1
ATOM 1086 C C . ASN A 1 138 ? 32.444 22.827 27.165 1.00 28.72 135 ASN A C 1
ATOM 1087 O O . ASN A 1 138 ? 31.613 23.292 26.392 1.00 26.01 135 ASN A O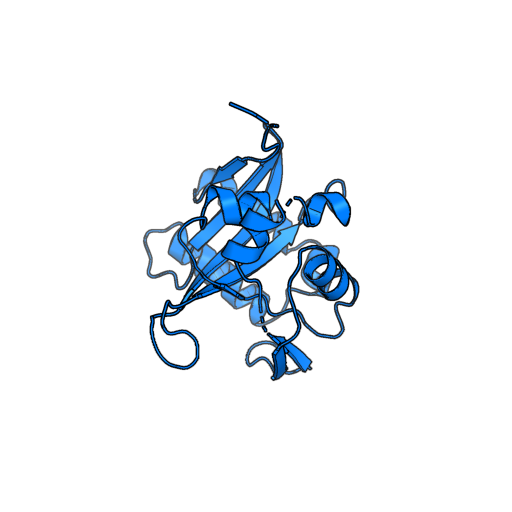 1
ATOM 1092 N N . GLU A 1 139 ? 32.782 23.424 28.313 1.00 29.15 136 GLU A N 1
ATOM 1093 C CA . GLU A 1 139 ? 32.127 24.637 28.791 1.00 29.25 136 GLU A CA 1
ATOM 1094 C C . GLU A 1 139 ? 32.239 25.840 27.850 1.00 30.27 136 GLU A C 1
ATOM 1095 O O . GLU A 1 139 ? 31.290 26.621 27.712 1.00 30.79 136 GLU A O 1
ATOM 1101 N N . ARG A 1 140 ? 33.378 25.997 27.181 1.00 30.39 137 ARG A N 1
ATOM 1102 C CA . ARG A 1 140 ? 33.537 27.115 26.242 1.00 30.27 137 ARG A CA 1
ATOM 1103 C C . ARG A 1 140 ? 32.612 27.027 25.027 1.00 30.38 137 ARG A C 1
ATOM 1104 O O . ARG A 1 140 ? 32.045 28.042 24.591 1.00 28.51 137 ARG A O 1
ATOM 1112 N N . ALA A 1 141 ? 32.510 25.829 24.449 1.00 28.77 138 ALA A N 1
ATOM 1113 C CA . ALA A 1 141 ? 31.599 25.601 23.318 1.00 28.28 138 ALA A CA 1
ATOM 1114 C C . ALA A 1 141 ? 30.145 25.898 23.707 1.00 27.51 138 ALA A C 1
ATOM 1115 O O . ALA A 1 141 ? 29.438 26.622 22.999 1.00 26.79 138 ALA A O 1
ATOM 1117 N N . VAL A 1 142 ? 29.718 25.376 24.868 1.00 26.36 139 VAL A N 1
ATOM 1118 C CA . VAL A 1 142 ? 28.352 25.580 25.343 1.00 25.65 139 VAL A CA 1
ATOM 1119 C C . VAL A 1 142 ? 28.092 27.086 25.438 1.00 26.57 139 VAL A C 1
ATOM 1120 O O . VAL A 1 142 ? 27.027 27.587 25.041 1.00 25.70 139 VAL A O 1
ATOM 1124 N N . HIS A 1 143 ? 29.069 27.795 26.001 1.00 27.78 140 HIS A N 1
ATOM 1125 C CA . HIS A 1 143 ? 28.978 29.241 26.185 1.00 28.03 140 HIS A CA 1
ATOM 1126 C C . HIS A 1 143 ? 28.879 30.006 24.849 1.00 26.56 140 HIS A C 1
ATOM 1127 O O . HIS A 1 143 ? 28.009 30.869 24.654 1.00 24.53 140 HIS A O 1
ATOM 1134 N N . VAL A 1 144 ? 29.784 29.698 23.937 1.00 25.40 141 VAL A N 1
ATOM 1135 C CA . VAL A 1 144 ? 29.703 30.281 22.579 1.00 26.81 141 VAL A CA 1
ATOM 1136 C C . VAL A 1 144 ? 28.369 29.966 21.905 1.00 25.67 141 VAL A C 1
ATOM 1137 O O . VAL A 1 144 ? 27.738 30.843 21.331 1.00 26.04 141 VAL A O 1
ATOM 1141 N N . TYR A 1 145 ? 27.910 28.723 21.963 1.00 26.31 142 TYR A N 1
ATOM 1142 C CA . TYR A 1 145 ? 26.657 28.417 21.248 1.00 26.44 142 TYR A CA 1
ATOM 1143 C C . TYR A 1 145 ? 25.502 29.166 21.890 1.00 26.74 142 TYR A C 1
ATOM 1144 O O . TYR A 1 145 ? 24.635 29.682 21.191 1.00 27.68 142 TYR A O 1
ATOM 1153 N 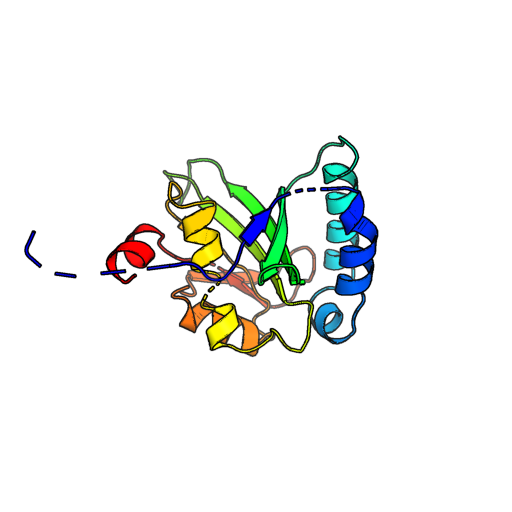N . LYS A 1 146 ? 25.484 29.250 23.227 1.00 27.51 143 LYS A N 1
ATOM 1154 C CA . LYS A 1 146 ? 24.453 30.057 23.887 1.00 26.92 143 LYS A CA 1
ATOM 1155 C C . LYS A 1 146 ? 24.511 31.522 23.419 1.00 26.98 143 LYS A C 1
ATOM 1156 O O . LYS A 1 146 ? 23.465 32.142 23.190 1.00 26.79 143 LYS A O 1
ATOM 1162 N N . LYS A 1 147 ? 25.718 32.074 23.318 1.00 26.78 144 LYS A N 1
ATOM 1163 C CA . LYS A 1 147 ? 25.934 33.438 22.806 1.00 28.48 144 LYS A CA 1
ATOM 1164 C C . LYS A 1 147 ? 25.365 33.618 21.398 1.00 27.25 144 LYS A C 1
ATOM 1165 O O . LYS A 1 147 ? 24.877 34.685 21.071 1.00 25.76 144 LYS A O 1
ATOM 1171 N N . ALA A 1 148 ? 25.466 32.563 20.582 1.00 26.12 145 ALA A N 1
ATOM 1172 C CA . ALA A 1 148 ? 24.978 32.552 19.212 1.00 26.76 145 ALA A CA 1
ATOM 1173 C C . ALA A 1 148 ? 23.465 32.418 19.155 1.00 27.48 145 ALA A C 1
ATOM 1174 O O . ALA A 1 148 ? 22.866 32.619 18.102 1.00 28.31 145 ALA A O 1
ATOM 1176 N N . GLY A 1 149 ? 22.836 32.133 20.289 1.00 26.92 146 GLY A N 1
ATOM 1177 C CA . GLY A 1 149 ? 21.377 32.009 20.306 1.00 28.17 146 GLY A CA 1
ATOM 1178 C C . GLY A 1 149 ? 20.848 30.592 20.403 1.00 28.75 146 GLY A C 1
ATOM 1179 O O . GLY A 1 149 ? 19.628 30.396 20.402 1.00 29.05 146 GLY A O 1
ATOM 1180 N N . PHE A 1 150 ? 21.743 29.599 20.480 1.00 28.49 147 PHE A N 1
ATOM 1181 C CA . PHE A 1 150 ? 21.306 28.206 20.693 1.00 28.11 147 PHE A CA 1
ATOM 1182 C C . PHE A 1 150 ? 20.754 28.017 22.107 1.00 29.26 147 PHE A C 1
ATOM 1183 O O . PHE A 1 150 ? 21.302 28.549 23.073 1.00 27.60 147 PHE A O 1
ATOM 1191 N N . GLU A 1 151 ? 19.689 27.236 22.233 1.00 29.22 148 GLU A N 1
ATOM 1192 C CA . GLU A 1 151 ? 19.116 26.946 23.542 1.00 30.72 148 GLU A CA 1
ATOM 1193 C C . GLU A 1 151 ? 19.188 25.448 23.854 1.00 29.44 148 GLU A C 1
ATOM 1194 O O . GLU A 1 151 ? 18.957 24.631 22.975 1.00 29.44 148 GLU A O 1
ATOM 1200 N N . ILE A 1 152 ? 19.535 25.101 25.092 1.00 28.48 149 ILE A N 1
ATOM 1201 C CA . ILE A 1 152 ? 19.599 23.693 25.530 1.00 28.51 149 ILE A CA 1
ATOM 1202 C C . ILE A 1 152 ? 18.201 23.118 25.533 1.00 28.33 149 ILE A C 1
ATOM 1203 O O . ILE A 1 152 ? 17.294 23.654 26.182 1.00 25.65 149 ILE A O 1
ATOM 1208 N N . ILE A 1 153 ? 17.985 22.064 24.763 1.00 27.60 150 ILE A N 1
ATOM 1209 C CA . ILE A 1 153 ? 16.649 21.475 24.774 1.00 29.15 150 ILE A CA 1
ATOM 1210 C C . ILE A 1 153 ? 16.621 20.079 25.400 1.00 29.32 150 ILE A C 1
ATOM 1211 O O . ILE A 1 153 ? 15.551 19.493 25.575 1.00 30.24 150 ILE A O 1
ATOM 1216 N N . GLY A 1 154 ? 17.786 19.555 25.750 1.00 28.98 151 GLY A N 1
ATOM 1217 C CA . GLY A 1 154 ? 17.833 18.249 26.399 1.00 28.63 151 GLY A CA 1
ATOM 1218 C C . GLY A 1 154 ? 19.249 17.809 26.637 1.00 27.60 151 GLY A C 1
ATOM 1219 O O . GLY A 1 154 ? 20.203 18.510 26.258 1.00 27.78 151 GLY A O 1
ATOM 1220 N N . GLU A 1 155 ? 19.394 16.679 27.323 1.00 26.39 152 GLU A N 1
ATOM 1221 C CA . GLU A 1 155 ? 20.716 16.065 27.489 1.00 27.28 152 GLU A CA 1
ATOM 1222 C C . GLU A 1 155 ? 20.675 14.645 26.969 1.00 25.78 152 GLU A C 1
ATOM 1223 O O . GLU A 1 155 ? 19.617 14.037 26.901 1.00 22.88 152 GLU A O 1
ATOM 1229 N N . PHE A 1 156 ? 21.841 14.109 26.646 1.00 25.75 153 PHE A N 1
ATOM 1230 C CA . PHE A 1 156 ? 21.927 12.732 26.186 1.00 26.00 153 PHE A CA 1
ATOM 1231 C C . PHE A 1 156 ? 23.332 12.196 26.393 1.00 25.76 153 PHE A C 1
ATOM 1232 O O . PHE A 1 156 ? 24.276 12.961 26.694 1.00 23.90 153 PHE A O 1
ATOM 1240 N N . ILE A 1 157 ? 23.448 10.879 26.236 1.00 24.75 154 ILE A N 1
ATOM 1241 C CA . ILE A 1 157 ? 24.709 10.168 26.349 1.00 24.01 154 ILE A CA 1
ATOM 1242 C C . ILE A 1 157 ? 25.040 9.728 24.923 1.00 25.34 154 ILE A C 1
ATOM 1243 O O . ILE A 1 157 ? 24.296 8.945 24.317 1.00 24.98 154 ILE A O 1
ATOM 1248 N N . ALA A 1 158 ? 26.146 10.239 24.390 1.00 25.46 155 ALA A N 1
ATOM 1249 C CA . ALA A 1 158 ? 26.466 10.062 22.959 1.00 26.56 155 ALA A CA 1
ATOM 1250 C C . ALA A 1 158 ? 26.994 8.664 22.696 1.00 26.99 155 ALA A C 1
ATOM 1251 O O . ALA A 1 158 ? 27.834 8.195 23.454 1.00 25.48 155 ALA A O 1
ATOM 1253 N N . SER A 1 159 ? 26.533 8.016 21.612 1.00 26.86 156 SER A N 1
ATOM 1254 C CA . SER A 1 159 ? 26.954 6.653 21.314 1.00 28.96 156 SER A CA 1
ATOM 1255 C C . SER A 1 159 ? 28.465 6.566 21.089 1.00 29.37 156 SER A C 1
ATOM 1256 O O . SER A 1 159 ? 29.082 5.580 21.469 1.00 28.96 156 SER A O 1
ATOM 1259 N N . TRP A 1 160 ? 29.048 7.620 20.529 1.00 30.64 157 TRP A N 1
ATOM 1260 C CA . TRP A 1 160 ? 30.450 7.608 20.107 1.00 33.80 157 TRP A CA 1
ATOM 1261 C C . TRP A 1 160 ? 31.385 8.003 21.262 1.00 34.02 157 TRP A C 1
ATOM 1262 O O . TRP A 1 160 ? 32.597 7.777 21.197 1.00 35.75 157 TRP A O 1
ATOM 1273 N N . HIS A 1 161 ? 30.811 8.598 22.308 1.00 32.02 158 HIS A N 1
ATOM 1274 C CA . HIS A 1 161 ? 31.564 9.140 23.436 1.00 30.60 158 HIS A CA 1
ATOM 1275 C C . HIS A 1 161 ? 30.580 9.240 24.606 1.00 29.71 158 HIS A C 1
ATOM 1276 O O . HIS A 1 161 ? 29.996 10.315 24.819 1.00 29.53 158 HIS A O 1
ATOM 1283 N N . PRO A 1 162 ? 30.349 8.109 25.324 1.00 27.95 159 PRO A N 1
ATOM 1284 C CA . PRO A 1 162 ? 29.208 7.995 26.252 1.00 27.12 159 PRO A CA 1
ATOM 1285 C C . PRO A 1 162 ? 29.347 8.771 27.571 1.00 26.56 159 PRO A C 1
ATOM 1286 O O . PRO A 1 162 ? 29.369 8.179 28.648 1.00 25.75 159 PRO A O 1
ATOM 1290 N N . VAL A 1 163 ? 29.429 10.085 27.434 1.00 25.82 160 VAL A N 1
ATOM 1291 C CA . VAL A 1 163 ? 29.427 11.032 28.527 1.00 26.54 160 VAL A CA 1
ATOM 1292 C C . VAL A 1 163 ? 28.254 11.998 28.269 1.00 26.56 160 VAL A C 1
ATOM 1293 O O . VAL A 1 163 ? 27.680 12.012 27.168 1.00 26.76 160 VAL A O 1
ATOM 1297 N N . PRO A 1 164 ? 27.879 12.806 29.276 1.00 26.25 161 PRO A N 1
ATOM 1298 C CA . PRO A 1 164 ? 26.767 13.720 29.004 1.00 25.65 161 PRO A CA 1
ATOM 1299 C C . PRO A 1 164 ? 27.053 14.794 27.955 1.00 24.92 161 PRO A C 1
ATOM 1300 O O . PRO A 1 164 ? 28.162 15.367 27.915 1.00 24.78 161 PRO A O 1
ATOM 1304 N N . HIS A 1 165 ? 26.048 15.046 27.109 1.00 23.23 162 HIS A N 1
ATOM 1305 C CA . HIS A 1 165 ? 26.077 16.067 26.065 1.00 24.30 162 HIS A CA 1
ATOM 1306 C C . HIS A 1 165 ? 24.749 16.830 26.122 1.00 25.20 162 HIS A C 1
ATOM 1307 O O . HIS A 1 165 ? 23.746 16.307 26.615 1.00 26.70 162 HIS A O 1
ATOM 1314 N N . TYR A 1 166 ? 24.738 18.055 25.621 1.00 26.33 163 TYR A N 1
ATOM 1315 C CA . TYR A 1 166 ? 23.504 18.812 25.477 1.00 27.12 163 TYR A CA 1
ATOM 1316 C C . TYR A 1 166 ? 23.004 18.662 24.042 1.00 27.94 163 TYR A C 1
ATOM 1317 O O . TYR A 1 166 ? 23.796 18.566 23.130 1.00 28.23 163 TYR A O 1
ATOM 1326 N N . LYS A 1 167 ? 21.691 18.675 23.863 1.00 28.17 164 LYS A N 1
ATOM 1327 C CA . LYS A 1 167 ? 21.106 18.900 22.566 1.00 29.41 164 LYS A CA 1
ATOM 1328 C C . LYS A 1 167 ? 20.706 20.373 22.583 1.00 29.33 164 LYS A C 1
ATOM 1329 O O . LYS A 1 167 ? 20.015 20.812 23.514 1.00 29.15 164 LYS A O 1
ATOM 1343 N N . LYS A 1 169 ? 19.411 23.949 20.219 1.00 26.60 166 LYS A N 1
ATOM 1344 C CA . LYS A 1 169 ? 18.607 24.245 19.047 1.00 28.76 166 LYS A CA 1
ATOM 1345 C C . LYS A 1 169 ? 18.598 25.752 18.790 1.00 29.36 166 LYS A C 1
ATOM 1346 O O . LYS A 1 169 ? 18.542 26.562 19.749 1.00 29.33 166 LYS A O 1
ATOM 1352 N N . LEU A 1 170 ? 18.686 26.115 17.508 1.00 29.34 167 LEU A N 1
ATOM 1353 C CA A LEU A 1 170 ? 18.595 27.515 17.080 0.50 29.79 167 LEU A CA 1
ATOM 1354 C CA B LEU A 1 170 ? 18.577 27.517 17.090 0.50 29.55 167 LEU A CA 1
ATOM 1355 C C . LEU A 1 170 ? 17.507 27.688 16.028 1.00 29.61 167 LEU A C 1
ATOM 1356 O O . LEU A 1 170 ? 17.444 26.916 15.076 1.00 28.77 167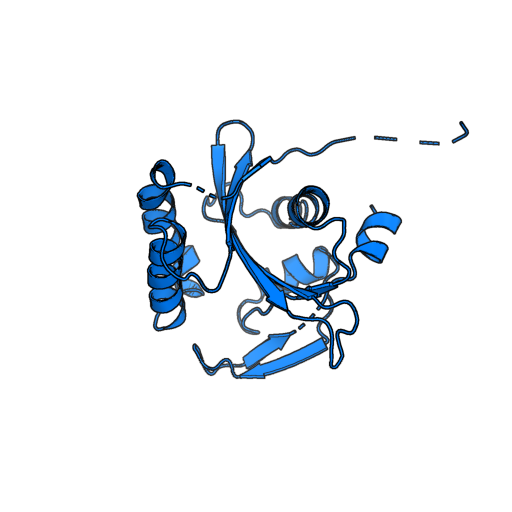 LEU A O 1
ATOM 1365 N N . CYS A 1 171 ? 16.671 28.708 16.210 1.00 29.85 168 CYS A N 1
ATOM 1366 C CA A CYS A 1 171 ? 15.638 29.037 15.235 0.50 30.18 168 CYS A CA 1
ATOM 1367 C CA B CYS A 1 171 ? 15.649 29.043 15.221 0.50 31.57 168 CYS A CA 1
ATOM 1368 C C . CYS A 1 171 ? 16.160 30.035 14.198 1.00 30.83 168 CYS A C 1
ATOM 1369 O O . CYS A 1 171 ? 16.427 31.193 14.520 1.00 30.93 168 CYS A O 1
ATOM 1374 N N . ILE A 1 172 ? 16.289 29.577 12.956 1.00 30.31 169 ILE A N 1
ATOM 1375 C CA . ILE A 1 172 ? 16.847 30.417 11.888 1.00 30.67 169 ILE A CA 1
ATOM 1376 C C . ILE A 1 172 ? 16.039 31.708 11.689 1.00 31.99 169 ILE A C 1
ATOM 1377 O O . ILE A 1 172 ? 16.616 32.776 11.484 1.00 31.10 169 ILE A O 1
ATOM 1382 N N . GLU A 1 173 ? 14.716 31.628 11.816 1.00 32.43 170 GLU A N 1
ATOM 1383 C CA . GLU A 1 173 ? 13.892 32.816 11.612 1.00 34.84 170 GLU A CA 1
ATOM 1384 C C . GLU A 1 173 ? 14.025 33.837 12.749 1.00 35.32 170 GLU A C 1
ATOM 1385 O O . GLU A 1 173 ? 14.001 35.037 12.495 1.00 35.82 170 GLU A O 1
ATOM 1391 N N . ASP A 1 174 ? 14.223 33.369 13.980 1.00 35.39 171 ASP A N 1
ATOM 1392 C CA . ASP A 1 174 ? 14.622 34.257 15.073 1.00 36.25 171 ASP A CA 1
ATOM 1393 C C . ASP A 1 174 ? 15.958 34.906 14.783 1.00 36.15 171 ASP A C 1
ATOM 1394 O O . ASP A 1 174 ? 16.117 36.108 14.988 1.00 35.75 171 ASP A O 1
ATOM 1399 N N . LEU A 1 175 ? 16.917 34.105 14.322 1.00 35.98 172 LEU A N 1
ATOM 1400 C CA . LEU A 1 175 ? 18.234 34.622 13.964 1.00 36.39 172 LEU A CA 1
ATOM 1401 C C . LEU A 1 175 ? 18.105 35.798 12.997 1.00 37.61 172 LEU A C 1
ATOM 1402 O O . LEU A 1 175 ? 18.683 36.852 13.232 1.00 36.15 172 LEU A O 1
ATOM 1407 N N . LYS A 1 176 ? 17.343 35.610 11.920 1.00 38.93 173 LYS A N 1
ATOM 1408 C CA . LYS A 1 176 ? 17.128 36.672 10.930 1.00 40.51 173 LYS A CA 1
ATOM 1409 C C . LYS A 1 176 ? 16.475 37.927 11.520 1.00 43.55 173 LYS A C 1
ATOM 1410 O O . LYS A 1 176 ? 16.960 39.044 11.331 1.00 44.31 173 LYS A O 1
ATOM 1416 N N . LYS A 1 177 ? 15.381 37.742 12.242 1.00 46.53 174 LYS A N 1
ATOM 1417 C CA . LYS A 1 177 ? 14.660 38.873 12.803 1.00 49.79 174 LYS A CA 1
ATOM 1418 C C . LYS A 1 177 ? 15.530 39.648 13.795 1.00 52.24 174 LYS A C 1
ATOM 1419 O O . LYS A 1 177 ? 15.396 40.865 13.926 1.00 52.84 174 LYS A O 1
ATOM 1425 N N . GLN A 1 178 ? 16.438 38.938 14.461 1.00 55.08 175 GLN A N 1
ATOM 1426 C CA . GLN A 1 178 ? 17.342 39.541 15.437 1.00 56.85 175 GLN A CA 1
ATOM 1427 C C . GLN A 1 178 ? 18.665 39.967 14.807 1.00 57.42 175 GLN A C 1
ATOM 1428 O O . GLN A 1 178 ? 19.494 40.607 15.460 1.00 58.01 175 GLN A O 1
ATOM 1434 N N . ARG A 1 179 ? 18.848 39.614 13.536 1.00 57.86 176 ARG A N 1
ATOM 1435 C CA . ARG A 1 179 ? 20.068 39.923 12.779 1.00 57.86 176 ARG A CA 1
ATOM 1436 C C . ARG A 1 179 ? 19.945 41.283 12.090 1.00 58.12 176 ARG A C 1
ATOM 1437 O O . ARG A 1 179 ? 18.990 42.032 12.333 1.00 58.49 176 ARG A O 1
#

InterPro domains:
  IPR000182 GNAT domain [PS51186] (12-170)
  IPR016181 Acyl-CoA N-acyltransferase [SSF55729] (11-163)

Secondary structure (DSSP, 8-state):
-----EEEE--GGGHHHHHHHTTSHHHHTTS-HHHHHHHHHHHHHHHTTS--SSEEEEEEETTEEEEEEEEEEE-S-SS-TT-EEEEEEEE-SGGG--HHHHH--HHHHHHH-TT-SEEEE--BTT-HHHHHHHHHHT-----EEEETTEEEEEE--EEHHHHHHH-

Organism: Legionella pneumophila subsp. pneumophila (strain Philadelphia 1 / ATCC 33152 / DSM 7513) (NCBI:txid272624)

Nearest PDB structures (foldseek):
  3f5b-assembly1_A  TM=1.006E+00  e=1.360E-37  Legionella pneumophila subsp. pneumophila str. Philadelphia 1
  2i79-assembly1_E  TM=6.637E-01  e=2.462E-07  Streptococcus pneumoniae TIGR4
  2vi7-assembly2_C  TM=6.435E-01  e=2.625E-07  Pseudomonas aeruginosa
  2i79-assembly3_D  TM=6.475E-01  e=6.451E-07  Streptococcus pneumoniae TIGR4
  7mx2-assembly1_A  TM=6.069E-01  e=5.035E-06  Homo sapiens

Radius of gyration: 15.75 Å; Cα contacts (8 Å, |Δi|>4): 260; chains: 1; bounding box: 38×48×34 Å

Foldseek 3Di:
DLDAQKDKDFEDVCLVVVVVLCPDVVNCVFQDFLNVVLVNVLSCCQHPVHDHQWTKMWMARVPRTFKIKTKHWADQDDVRNQTEIEMDMDGRDPVQLDLVSVLSVLCCCCVPPLVGFKYKYKGQVVVPSVVVSVVVNVDDFDAWAQDPRHGHIITMIHTSVVSVVVD

B-factor: mean 33.12, std 9.65, range [22.09, 71.38]

CATH classification: 3.40.630.30

Sequence (167 aa):
NAEFRFCFKQNNKSQHELVLGWIHQPHINEWLHGDGLSNTIKDLHEFLNDGKPWATHWIAYDNEIPFAYLITSEIEKSEEYPDGAVTLDLFICRLDYIGKGLSVQIHEFILSQFSDTKIVLINPEISSNERAVHVYKKAGFEIIGEFIASWHPVPHYKKLLCCIEDLKKQR